Protein AF-A0A382B2D9-F1 (afdb_monomer)

Organism: NCBI:txid408172

Sequence (155 aa):
MAKQPLTRRNFLKGKTKPRPELDRLNPEWPTQRVAKLYRKFLEKQPPYYHPAISEEAQPPLAVTASLNSMRDVDWDQSAAVHLLGRTMFGSTYTDINNSTSDSLSNTVNTLLQELETAEPPGDWVNEPPPAWDQLTYDEVQAVMEQYREWMWQIA

Foldseek 3Di:
DDDDDCDPVNVVPDDDDDDVV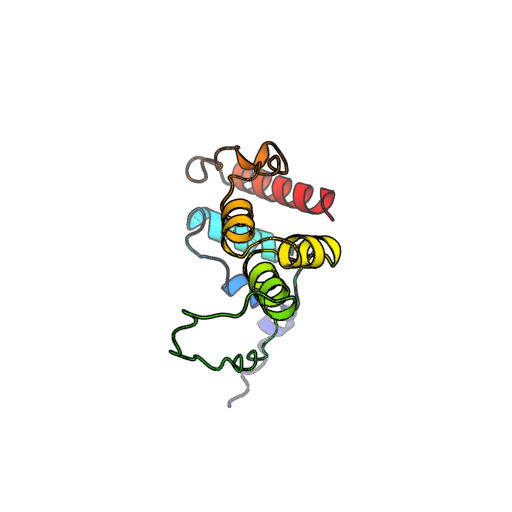LVPQDCQVVHVVLNVVVSVVCSVPPAPDDDDDDPDDDDDPPDDDDPDPPPDDDLALVVLCVVCVVLDDPDDPVSSVVSRVDDPVVNVVVSPDDDDDPDDPDPVVVDDDPPVVPDDSVRSVVVVVVVSVVSVVVD

Structure (mmCIF, N/CA/C/O backbone):
data_AF-A0A382B2D9-F1
#
_entry.id   AF-A0A382B2D9-F1
#
loop_
_atom_site.group_PDB
_atom_site.id
_atom_site.type_symbol
_atom_site.label_atom_id
_atom_site.label_alt_id
_atom_site.label_comp_id
_atom_site.label_asym_id
_atom_site.label_entity_id
_atom_site.label_seq_id
_atom_site.pdbx_PDB_ins_code
_atom_site.Cartn_x
_atom_site.Cartn_y
_atom_site.Cartn_z
_atom_site.occupancy
_atom_site.B_iso_or_equiv
_atom_site.auth_seq_id
_atom_site.auth_comp_id
_atom_site.auth_asym_id
_atom_site.auth_atom_id
_atom_site.pdbx_PDB_model_num
ATOM 1 N N . MET A 1 1 ? -40.819 -15.294 -8.578 1.00 37.00 1 MET A N 1
ATOM 2 C CA . MET A 1 1 ? -40.258 -14.591 -7.400 1.00 37.00 1 MET A CA 1
ATOM 3 C C . MET A 1 1 ? -41.372 -13.799 -6.728 1.00 37.00 1 MET A C 1
ATOM 5 O O . MET A 1 1 ? -41.939 -12.918 -7.362 1.00 37.00 1 MET A O 1
ATOM 9 N N . ALA A 1 2 ? -41.766 -14.165 -5.506 1.00 44.06 2 ALA A N 1
ATOM 10 C CA . ALA A 1 2 ? -42.870 -13.515 -4.799 1.00 44.06 2 ALA A CA 1
ATOM 11 C C . ALA A 1 2 ? -42.440 -12.131 -4.284 1.00 44.06 2 ALA A C 1
ATOM 13 O O . ALA A 1 2 ? -41.449 -12.013 -3.564 1.00 44.06 2 ALA A O 1
ATOM 14 N N . LYS A 1 3 ? -43.173 -11.079 -4.666 1.00 53.88 3 LYS A N 1
ATOM 15 C CA . LYS A 1 3 ? -42.956 -9.712 -4.176 1.00 53.88 3 LYS A CA 1
ATOM 16 C C . LYS A 1 3 ? -43.437 -9.648 -2.724 1.00 53.88 3 LYS A C 1
ATOM 18 O O . LYS A 1 3 ? -44.632 -9.789 -2.479 1.00 53.88 3 LYS A O 1
ATOM 23 N N . GLN A 1 4 ? -42.524 -9.476 -1.767 1.00 64.44 4 GLN A N 1
ATOM 24 C CA . GLN A 1 4 ? -42.907 -9.304 -0.363 1.00 64.44 4 GLN A CA 1
ATOM 25 C C . GLN A 1 4 ? -43.780 -8.041 -0.202 1.00 64.44 4 GLN A C 1
ATOM 27 O O . GLN A 1 4 ? -43.451 -7.004 -0.788 1.00 64.44 4 GLN A O 1
ATOM 32 N N . PRO A 1 5 ? -44.888 -8.101 0.560 1.00 69.12 5 PRO A N 1
ATOM 33 C CA . PRO A 1 5 ? -45.790 -6.968 0.725 1.00 69.12 5 PRO A CA 1
ATOM 34 C C . PRO A 1 5 ? -45.115 -5.833 1.508 1.00 69.12 5 PRO A C 1
ATOM 36 O O . PRO A 1 5 ? -44.449 -6.053 2.519 1.00 69.12 5 PRO A O 1
ATOM 39 N N . LEU A 1 6 ? -45.289 -4.597 1.035 1.00 62.47 6 LEU A N 1
ATOM 40 C CA . LEU A 1 6 ? -44.771 -3.388 1.678 1.00 62.47 6 LEU A CA 1
ATOM 41 C C . LEU A 1 6 ? -45.469 -3.165 3.032 1.00 62.47 6 LEU A C 1
ATOM 43 O O . LEU A 1 6 ? -46.615 -2.728 3.094 1.00 62.47 6 LEU A O 1
ATOM 47 N N . THR A 1 7 ? -44.778 -3.453 4.133 1.00 74.56 7 THR A N 1
ATOM 48 C CA . THR A 1 7 ? -45.283 -3.239 5.500 1.00 74.56 7 THR A CA 1
ATOM 49 C C . THR A 1 7 ? -45.189 -1.758 5.905 1.00 74.56 7 THR A C 1
ATOM 51 O O . THR A 1 7 ? -44.228 -1.086 5.539 1.00 74.56 7 THR A O 1
ATOM 54 N N . ARG A 1 8 ? -46.100 -1.233 6.749 1.00 65.00 8 ARG A N 1
ATOM 55 C CA . ARG A 1 8 ? -46.046 0.168 7.260 1.00 65.00 8 ARG A CA 1
ATOM 56 C C . ARG A 1 8 ? -44.699 0.538 7.910 1.00 65.00 8 ARG A C 1
ATOM 58 O O . ARG A 1 8 ? -44.256 1.675 7.785 1.00 65.00 8 ARG A O 1
ATOM 65 N N . ARG A 1 9 ? -44.003 -0.426 8.532 1.00 64.50 9 ARG A N 1
ATOM 66 C CA . ARG A 1 9 ? -42.623 -0.249 9.040 1.00 64.50 9 ARG A CA 1
ATOM 67 C C . ARG A 1 9 ? -41.610 0.066 7.928 1.00 64.50 9 ARG A C 1
ATOM 69 O O . ARG A 1 9 ? -40.712 0.865 8.162 1.00 64.50 9 ARG A O 1
ATOM 76 N N . ASN A 1 10 ? -41.778 -0.510 6.737 1.00 62.69 10 ASN A N 1
ATOM 77 C CA . ASN A 1 10 ? -40.934 -0.259 5.562 1.00 62.69 10 ASN A CA 1
ATOM 78 C C . ASN A 1 10 ? -41.278 1.064 4.863 1.00 62.69 10 ASN A C 1
ATOM 80 O O . ASN A 1 10 ? -40.476 1.561 4.085 1.00 62.69 10 ASN A O 1
ATOM 84 N N . PHE A 1 11 ? -42.462 1.630 5.120 1.00 65.00 11 PHE A N 1
ATOM 85 C CA . PHE A 1 11 ? -42.856 2.943 4.604 1.00 65.00 11 PHE A CA 1
ATOM 86 C C . PHE A 1 11 ? -42.266 4.087 5.445 1.00 65.00 11 PHE A C 1
ATOM 88 O O . PHE A 1 11 ? -41.863 5.110 4.906 1.00 65.00 11 PHE A O 1
ATOM 95 N N . LEU A 1 12 ? -42.182 3.897 6.767 1.00 67.06 12 LEU A N 1
ATOM 96 C CA . LEU A 1 12 ? -41.627 4.885 7.704 1.00 67.06 12 LEU A CA 1
ATOM 97 C C . LEU A 1 12 ? -40.095 4.878 7.746 1.00 67.06 12 LEU A C 1
ATOM 99 O O . LEU A 1 12 ? -39.474 5.909 7.990 1.00 67.06 12 LEU A O 1
ATOM 103 N N . LYS A 1 13 ? -39.471 3.723 7.502 1.00 60.16 13 LYS A N 1
ATOM 104 C CA . LYS A 1 13 ? -38.029 3.632 7.280 1.00 60.16 13 LYS A CA 1
ATOM 105 C C . LYS A 1 13 ? -37.778 3.846 5.794 1.00 60.16 13 LYS A C 1
ATOM 107 O O . LYS A 1 13 ? -37.922 2.908 5.016 1.00 60.16 13 LYS A O 1
ATOM 112 N N . GLY A 1 14 ? -37.450 5.076 5.398 1.00 57.69 14 GLY A N 1
ATOM 113 C CA . GLY A 1 14 ? -37.006 5.367 4.033 1.00 57.69 14 GLY A CA 1
ATOM 114 C C . GLY A 1 14 ? -35.975 4.333 3.567 1.00 57.69 14 GLY A C 1
ATOM 115 O O . GLY A 1 14 ? -35.178 3.844 4.370 1.00 57.69 14 GLY A O 1
ATOM 116 N N . LYS A 1 15 ? -36.024 3.945 2.287 1.00 58.44 15 LYS A N 1
ATOM 117 C CA . LYS A 1 15 ? -35.133 2.918 1.731 1.00 58.44 15 LYS A CA 1
ATOM 118 C C . LYS A 1 15 ? -33.673 3.328 1.957 1.00 58.44 15 LYS A C 1
ATOM 120 O O . LYS A 1 15 ? -33.182 4.245 1.303 1.00 58.44 15 LYS A O 1
ATOM 125 N N . THR A 1 16 ? -32.981 2.653 2.870 1.00 62.19 16 THR A N 1
ATOM 126 C CA . THR A 1 16 ? -31.531 2.785 3.029 1.00 62.19 16 THR A CA 1
ATOM 127 C C . THR A 1 16 ? -30.872 2.231 1.774 1.00 62.19 16 THR A C 1
ATOM 129 O O . THR A 1 16 ? -31.155 1.094 1.389 1.00 62.19 16 THR A O 1
ATOM 132 N N . LYS A 1 17 ? -30.030 3.032 1.111 1.00 67.19 17 LYS A N 1
ATOM 133 C CA . LYS A 1 17 ? -29.256 2.555 -0.040 1.00 67.19 17 LYS A CA 1
ATOM 134 C C . LYS A 1 17 ? -28.401 1.358 0.405 1.00 67.19 17 LYS A C 1
ATOM 136 O O . LYS A 1 17 ? -27.782 1.458 1.467 1.00 67.19 17 LYS A O 1
ATOM 141 N N . PRO A 1 18 ? -28.394 0.242 -0.346 1.00 69.06 18 PRO A N 1
ATOM 142 C CA . PRO A 1 18 ? -27.503 -0.868 -0.043 1.00 69.06 18 PRO A CA 1
ATOM 143 C C . PRO A 1 18 ? -26.055 -0.378 -0.125 1.00 69.06 18 PRO A C 1
ATOM 145 O O . PRO A 1 18 ? -25.716 0.380 -1.033 1.00 69.06 18 PRO A O 1
ATOM 148 N N . ARG A 1 19 ? -25.239 -0.790 0.846 1.00 73.19 19 ARG A N 1
ATOM 149 C CA . ARG A 1 19 ? -23.821 -0.437 0.966 1.00 73.19 19 ARG A CA 1
ATOM 150 C C . ARG A 1 19 ? -22.950 -1.696 0.867 1.00 73.19 19 ARG A C 1
ATOM 152 O O . ARG A 1 19 ? -22.474 -2.182 1.895 1.00 73.19 19 ARG A O 1
ATOM 159 N N . PRO A 1 20 ? -22.818 -2.288 -0.337 1.00 76.19 20 PRO A N 1
ATOM 160 C CA . PRO A 1 20 ? -22.070 -3.532 -0.541 1.00 76.19 20 PRO A CA 1
ATOM 161 C C . PRO A 1 20 ? -20.577 -3.394 -0.209 1.00 76.19 20 PRO A C 1
ATOM 163 O O . PRO A 1 20 ? -19.907 -4.387 0.062 1.00 76.19 20 PRO A O 1
ATOM 166 N N . GLU A 1 21 ? -20.044 -2.171 -0.187 1.00 76.56 21 GLU A N 1
ATOM 167 C CA . GLU A 1 21 ? -18.667 -1.884 0.209 1.00 76.56 21 GLU A CA 1
ATOM 168 C C . GLU A 1 21 ? -18.376 -2.265 1.667 1.00 76.56 21 GLU A C 1
ATOM 170 O O . GLU A 1 21 ? -17.269 -2.701 1.977 1.00 76.56 21 GLU A O 1
ATOM 175 N N . LEU A 1 22 ? -19.373 -2.173 2.556 1.00 81.12 22 LEU A N 1
ATOM 176 C CA . LEU A 1 22 ? -19.208 -2.489 3.978 1.00 81.12 22 LEU A CA 1
ATOM 177 C C . LEU A 1 22 ? -19.093 -3.992 4.247 1.00 81.12 22 LEU A C 1
ATOM 179 O O . LEU A 1 22 ? -18.572 -4.385 5.289 1.00 81.12 22 LEU A O 1
ATOM 183 N N . ASP A 1 23 ? -19.567 -4.833 3.328 1.00 80.81 23 ASP A N 1
ATOM 184 C CA . ASP A 1 23 ? -19.489 -6.289 3.467 1.00 80.81 23 ASP A CA 1
ATOM 185 C C . ASP A 1 23 ? -18.094 -6.834 3.126 1.00 80.81 23 ASP A C 1
ATOM 187 O O . ASP A 1 23 ? -17.771 -7.961 3.493 1.00 80.81 23 ASP A O 1
ATOM 191 N N . ARG A 1 24 ? -17.241 -6.027 2.477 1.00 79.56 24 ARG A N 1
ATOM 192 C CA . ARG A 1 24 ? -15.828 -6.359 2.219 1.00 79.56 24 ARG A CA 1
ATOM 193 C C . ARG A 1 24 ? -14.912 -6.057 3.406 1.00 79.56 24 ARG A C 1
ATOM 195 O O . ARG A 1 24 ? -13.739 -6.419 3.367 1.00 79.56 24 ARG A O 1
ATOM 202 N N . LEU A 1 25 ? -15.416 -5.375 4.436 1.00 83.00 25 LEU A N 1
ATOM 203 C CA . LEU A 1 25 ? -14.636 -5.082 5.635 1.00 83.00 25 LEU A CA 1
ATOM 204 C C . LEU A 1 25 ? -14.288 -6.384 6.352 1.00 83.00 25 LEU A C 1
ATOM 206 O O . LEU A 1 25 ? -15.158 -7.224 6.584 1.00 83.00 25 LEU A O 1
ATOM 210 N N . ASN A 1 26 ? -13.021 -6.530 6.739 1.00 87.50 26 ASN A N 1
ATOM 211 C CA . ASN A 1 26 ? -12.588 -7.677 7.521 1.00 87.50 26 ASN A CA 1
ATOM 212 C C . ASN A 1 26 ? -13.287 -7.648 8.898 1.00 87.50 26 ASN A C 1
ATOM 214 O O . ASN A 1 26 ? -13.060 -6.707 9.663 1.00 87.50 26 ASN A O 1
ATOM 218 N N . PRO A 1 27 ? -14.115 -8.654 9.240 1.00 89.50 27 PRO A N 1
ATOM 219 C CA . PRO A 1 27 ? -14.837 -8.681 10.510 1.00 89.50 27 PRO A CA 1
ATOM 220 C C . PRO A 1 27 ? -13.919 -8.834 11.729 1.00 89.50 27 PRO A C 1
ATOM 222 O O . PRO A 1 27 ? -14.337 -8.509 12.839 1.00 89.50 27 PRO A O 1
ATOM 225 N N . GLU A 1 28 ? -12.685 -9.299 11.533 1.00 89.31 28 GLU A N 1
ATOM 226 C CA . GLU A 1 28 ? -11.712 -9.520 12.603 1.00 89.31 28 GLU A CA 1
ATOM 227 C C . GLU A 1 28 ? -10.760 -8.334 12.806 1.00 89.31 28 GLU A C 1
ATOM 229 O O . GLU A 1 28 ? -10.042 -8.319 13.797 1.00 89.31 28 GLU A O 1
ATOM 234 N N . TRP A 1 29 ? -10.741 -7.332 11.916 1.00 83.06 29 TRP A N 1
ATOM 235 C CA . TRP A 1 29 ? -9.746 -6.255 11.975 1.00 83.06 29 TRP A CA 1
ATOM 236 C C . TRP A 1 29 ? -10.263 -4.976 12.655 1.00 83.06 29 TRP A C 1
ATOM 238 O O . TRP A 1 29 ? -11.351 -4.503 12.316 1.00 83.06 29 TRP A O 1
ATOM 248 N N . PRO A 1 30 ? -9.469 -4.336 13.537 1.00 82.00 30 PRO A N 1
ATOM 249 C CA . PRO A 1 30 ? -8.270 -4.851 14.217 1.00 82.00 30 PRO A CA 1
ATOM 250 C C . PRO A 1 30 ? -8.608 -5.933 15.251 1.00 82.00 30 PRO A C 1
ATOM 252 O O . PRO A 1 30 ? -7.842 -6.867 15.443 1.00 82.00 30 PRO A O 1
ATOM 255 N N . THR A 1 31 ? -9.787 -5.803 15.864 1.00 90.62 31 THR A N 1
ATOM 256 C CA . THR A 1 31 ? -10.500 -6.841 16.613 1.00 90.62 31 THR A CA 1
ATOM 257 C C . THR A 1 31 ? -11.987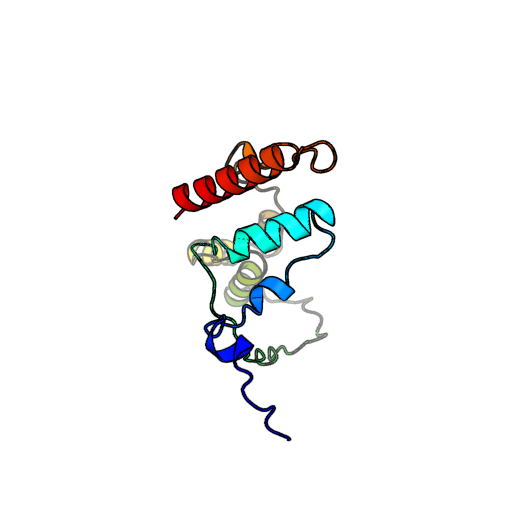 -6.762 16.311 1.00 90.62 31 THR A C 1
ATOM 259 O O . THR A 1 31 ? -12.491 -5.708 15.918 1.00 90.62 31 THR A O 1
ATOM 262 N N . GLN A 1 32 ? -12.739 -7.838 16.558 1.00 90.50 32 GLN A N 1
ATOM 263 C CA . GLN A 1 32 ? -14.182 -7.894 16.269 1.00 90.50 32 GLN A CA 1
ATOM 264 C C . GLN A 1 32 ? -14.991 -6.748 16.891 1.00 90.50 32 GLN A C 1
ATOM 266 O O . GLN A 1 32 ? -15.995 -6.298 16.329 1.00 90.50 32 GLN A O 1
ATOM 271 N N . ARG A 1 33 ? -14.585 -6.278 18.079 1.00 91.62 33 ARG A N 1
ATOM 272 C CA . ARG A 1 33 ? -15.217 -5.135 18.749 1.00 91.62 33 ARG A CA 1
ATOM 273 C C . ARG A 1 33 ? -15.039 -3.875 17.910 1.00 91.62 33 ARG A C 1
ATOM 275 O O . ARG A 1 33 ? -16.026 -3.221 17.585 1.00 91.62 33 ARG A O 1
ATOM 282 N N . VAL A 1 34 ? -13.798 -3.568 17.545 1.00 92.31 34 VAL A N 1
ATOM 283 C CA . VAL A 1 34 ? -13.443 -2.366 16.786 1.00 92.31 34 VAL A CA 1
ATOM 284 C C . VAL A 1 34 ? -13.977 -2.443 15.355 1.00 92.31 34 VAL A C 1
ATOM 286 O O . VAL A 1 34 ? -14.524 -1.455 14.879 1.00 92.31 34 VAL A O 1
ATOM 289 N N . ALA A 1 35 ? -13.968 -3.614 14.714 1.00 91.38 35 ALA A N 1
ATOM 290 C CA . ALA A 1 35 ? -14.554 -3.830 13.388 1.00 91.38 35 ALA A CA 1
ATOM 291 C C . ALA A 1 35 ? -16.038 -3.423 13.338 1.00 91.38 35 ALA A C 1
ATOM 293 O O . ALA A 1 35 ? -16.488 -2.723 12.427 1.00 91.38 35 ALA A O 1
ATOM 294 N N . LYS A 1 36 ? -16.813 -3.803 14.365 1.00 91.44 36 LYS A N 1
ATOM 295 C CA . LYS A 1 36 ? -18.226 -3.407 14.497 1.00 91.44 36 LYS A CA 1
ATOM 296 C C . LYS A 1 36 ? -18.388 -1.899 14.683 1.00 91.44 36 LYS A C 1
ATOM 298 O O . LYS A 1 36 ? -19.348 -1.330 14.161 1.00 91.44 36 LYS A O 1
ATOM 303 N N . LEU A 1 37 ? -17.489 -1.261 15.435 1.00 91.81 37 LEU A N 1
ATOM 304 C CA . LEU A 1 37 ? -17.485 0.194 15.615 1.00 91.81 37 LEU A CA 1
ATOM 305 C C . LEU A 1 37 ? -17.158 0.911 14.311 1.00 91.81 37 LEU A C 1
ATOM 307 O O . LEU A 1 37 ? -17.898 1.806 13.912 1.00 91.81 37 LEU A O 1
ATOM 311 N N . TYR A 1 38 ? -16.135 0.443 13.605 1.00 90.69 38 TYR A N 1
ATOM 312 C CA . TYR A 1 38 ? -15.704 0.995 12.332 1.00 90.69 38 TYR A CA 1
ATOM 313 C C . TYR A 1 38 ? -16.791 0.881 11.261 1.00 90.69 38 TYR A C 1
ATOM 315 O O . TYR A 1 38 ? -17.100 1.857 10.581 1.00 90.69 38 TYR A O 1
ATOM 323 N N . ARG A 1 39 ? -17.474 -0.269 11.172 1.00 90.31 39 ARG A N 1
ATOM 324 C CA . ARG A 1 39 ? -18.624 -0.436 10.271 1.00 90.31 39 ARG A CA 1
ATOM 325 C C . ARG A 1 39 ? -19.715 0.604 10.550 1.00 90.31 39 ARG A C 1
ATOM 327 O O . ARG A 1 39 ? -20.181 1.260 9.623 1.00 90.31 39 ARG A O 1
ATOM 334 N N . LYS A 1 40 ? -20.083 0.807 11.822 1.00 91.38 40 LYS A N 1
ATOM 335 C CA . LYS A 1 40 ? -21.061 1.840 12.221 1.00 91.38 40 LYS A CA 1
ATOM 336 C C . LYS A 1 40 ? -20.570 3.258 11.925 1.00 91.38 40 LYS A C 1
ATOM 338 O O . LYS A 1 40 ? -21.379 4.117 11.579 1.00 91.38 40 LYS A O 1
ATOM 343 N N . PHE A 1 41 ? -19.275 3.514 12.094 1.00 91.62 41 PHE A N 1
ATOM 344 C CA . PHE A 1 41 ? -18.656 4.794 11.766 1.00 91.62 41 PHE A CA 1
ATOM 345 C C . PHE A 1 41 ? -18.798 5.090 10.270 1.00 91.62 41 PHE A C 1
ATOM 347 O O . PHE A 1 41 ? -19.359 6.124 9.917 1.00 91.62 41 PHE A O 1
ATOM 354 N N . LEU A 1 42 ? -18.433 4.144 9.400 1.00 88.88 42 LEU A N 1
ATOM 355 C CA . LEU A 1 42 ? -18.556 4.283 7.945 1.00 88.88 42 LEU A CA 1
ATOM 356 C C . LEU A 1 42 ? -20.012 4.397 7.473 1.00 88.88 42 LEU A C 1
ATOM 358 O O . LEU A 1 42 ? -20.311 5.157 6.551 1.00 88.88 42 LEU A O 1
ATOM 362 N N . GLU A 1 43 ? -20.950 3.690 8.118 1.00 87.62 43 GLU A N 1
ATOM 363 C CA . GLU A 1 43 ? -22.390 3.851 7.868 1.00 87.62 43 GLU A CA 1
ATOM 364 C C . GLU A 1 43 ? -22.846 5.304 8.077 1.00 87.62 43 GLU A C 1
ATOM 366 O O . GLU A 1 43 ? -23.588 5.847 7.252 1.00 87.62 43 GLU A O 1
ATOM 371 N N . LYS A 1 44 ? -22.365 5.957 9.141 1.00 89.06 44 LYS A N 1
ATOM 372 C CA . LYS A 1 44 ? -22.670 7.364 9.440 1.00 89.06 44 LYS A CA 1
ATOM 373 C C . LYS A 1 44 ? -21.896 8.333 8.545 1.00 89.06 44 LYS A C 1
ATOM 375 O O . LYS A 1 44 ? -22.484 9.287 8.044 1.00 89.06 44 LYS A O 1
ATOM 380 N N . GLN A 1 45 ? -20.602 8.093 8.358 1.00 86.19 45 GLN A N 1
ATOM 381 C CA . GLN A 1 45 ? -19.668 8.962 7.648 1.00 86.19 45 GLN A CA 1
ATOM 382 C C . GLN A 1 45 ? -18.916 8.153 6.580 1.00 86.19 45 GLN A C 1
ATOM 384 O O . GLN A 1 45 ? -17.899 7.531 6.888 1.00 86.19 45 GLN A O 1
ATOM 389 N N . PRO A 1 46 ? -19.403 8.126 5.325 1.00 81.81 46 PRO A N 1
ATOM 390 C CA . PRO A 1 46 ? -18.696 7.436 4.254 1.00 81.81 46 PRO A CA 1
ATOM 391 C C . PRO A 1 46 ? -17.342 8.114 3.962 1.00 81.81 46 PRO A C 1
ATOM 393 O O . PRO A 1 46 ? -17.204 9.323 4.181 1.00 81.81 46 PRO A O 1
ATOM 396 N N . PRO A 1 47 ? -16.346 7.357 3.466 1.00 77.31 47 PRO A N 1
ATOM 397 C CA . PRO A 1 47 ? -15.064 7.920 3.060 1.00 77.31 47 PRO A CA 1
ATOM 398 C C . PRO A 1 47 ? -15.247 8.877 1.875 1.00 77.31 47 PRO A C 1
ATOM 400 O O . PRO A 1 47 ? -16.164 8.714 1.070 1.00 77.31 47 PRO A O 1
ATOM 403 N N . TYR A 1 48 ? -14.366 9.875 1.769 1.00 71.88 48 TYR A N 1
ATOM 404 C CA . TYR A 1 48 ? -14.450 10.916 0.736 1.00 71.88 48 TYR A CA 1
ATOM 405 C C . TYR A 1 48 ? -14.261 10.369 -0.678 1.00 71.88 48 TYR A C 1
ATOM 407 O O . TYR A 1 48 ? -14.957 10.785 -1.602 1.00 71.88 48 TYR A O 1
ATOM 415 N N . TYR A 1 49 ? -13.354 9.406 -0.829 1.00 68.31 49 TYR A N 1
ATOM 416 C CA . TYR A 1 49 ? -13.140 8.698 -2.078 1.00 68.31 49 TYR A CA 1
ATOM 417 C C . TYR A 1 49 ? -13.641 7.261 -1.956 1.00 68.31 49 TYR A C 1
ATOM 419 O O . TYR A 1 49 ? -13.153 6.479 -1.139 1.00 68.31 49 TYR A O 1
ATOM 427 N N . HIS A 1 50 ? -14.609 6.914 -2.802 1.00 63.12 50 HIS A N 1
ATOM 428 C CA . HIS A 1 50 ? -14.992 5.537 -3.073 1.00 63.12 50 HIS A CA 1
ATOM 429 C C . HIS A 1 50 ? -14.792 5.270 -4.578 1.00 63.12 50 HIS A C 1
ATOM 431 O O . HIS A 1 50 ? -15.477 5.874 -5.410 1.00 63.12 50 HIS A O 1
ATOM 437 N N . PRO A 1 51 ? -13.853 4.407 -4.994 1.00 65.81 51 PRO A N 1
ATOM 438 C CA . PRO A 1 51 ? -13.824 3.990 -6.387 1.00 65.81 51 PRO A CA 1
ATOM 439 C C . PRO A 1 51 ? -15.126 3.238 -6.688 1.00 65.81 51 PRO A C 1
ATOM 441 O O . PRO A 1 51 ? -15.609 2.454 -5.865 1.00 65.81 51 PRO A O 1
ATOM 444 N N . ALA A 1 52 ? -15.728 3.507 -7.848 1.00 68.69 52 ALA A N 1
ATOM 445 C CA . ALA A 1 52 ? -16.919 2.781 -8.267 1.00 68.69 52 ALA A CA 1
ATOM 446 C C . ALA A 1 52 ? -16.601 1.281 -8.342 1.00 68.69 52 ALA A C 1
ATOM 448 O O . ALA A 1 52 ? -15.538 0.881 -8.822 1.00 68.69 52 ALA A O 1
ATOM 449 N N . ILE A 1 53 ? -17.520 0.448 -7.853 1.00 66.38 53 ILE A N 1
ATOM 450 C CA . ILE A 1 53 ? -17.361 -1.001 -7.939 1.00 66.38 53 ILE A CA 1
ATOM 451 C C . ILE A 1 53 ? -17.473 -1.380 -9.414 1.00 66.38 53 ILE A C 1
ATOM 453 O O . ILE A 1 53 ? -18.538 -1.234 -10.010 1.00 66.38 53 ILE A O 1
ATOM 457 N N . SER A 1 54 ? -16.377 -1.871 -9.990 1.00 70.31 54 SER A N 1
ATOM 458 C CA . SER A 1 54 ? -16.442 -2.567 -11.268 1.00 70.31 54 SER A CA 1
ATOM 459 C C . SER A 1 54 ? -16.931 -3.990 -11.013 1.00 70.31 54 SER A C 1
ATOM 461 O O . SER A 1 54 ? -16.247 -4.785 -10.366 1.00 70.31 54 SER A O 1
ATOM 463 N N . GLU A 1 55 ? -18.145 -4.291 -11.469 1.00 73.06 55 GLU A N 1
ATOM 464 C CA . GLU A 1 55 ? -18.671 -5.662 -11.545 1.00 73.06 55 GLU A CA 1
ATOM 465 C C . GLU A 1 55 ? -18.162 -6.391 -12.803 1.00 73.06 55 GLU A C 1
ATOM 467 O O . GLU A 1 55 ? -18.430 -7.578 -12.990 1.00 73.06 55 GLU A O 1
ATOM 472 N N . GLU A 1 56 ? -17.414 -5.698 -13.669 1.00 79.50 56 GLU A N 1
ATOM 473 C CA . GLU A 1 56 ? -16.889 -6.263 -14.905 1.00 79.50 56 GLU A CA 1
ATOM 474 C C . GLU A 1 56 ? -15.686 -7.164 -14.619 1.00 79.50 56 GLU A C 1
ATOM 476 O O . GLU A 1 56 ? -14.628 -6.727 -14.148 1.00 79.50 56 GLU A O 1
ATOM 481 N N . ALA A 1 57 ? -15.850 -8.448 -14.944 1.00 73.50 57 ALA A N 1
ATOM 482 C CA . ALA A 1 57 ? -14.753 -9.399 -14.961 1.00 73.50 57 ALA A CA 1
ATOM 483 C C . ALA A 1 57 ? -13.680 -8.902 -15.940 1.00 73.50 57 ALA A C 1
ATOM 485 O O . ALA A 1 57 ? -13.944 -8.740 -17.132 1.00 73.50 57 ALA A O 1
ATOM 486 N N . GLN A 1 58 ? -12.475 -8.651 -15.426 1.00 73.50 58 GLN A N 1
ATOM 487 C CA . GLN A 1 58 ? -11.354 -8.234 -16.261 1.00 73.50 58 GLN A CA 1
ATOM 488 C C . GLN A 1 58 ? -11.055 -9.335 -17.289 1.00 73.50 58 GLN A C 1
ATOM 490 O O . GLN A 1 58 ? -11.041 -10.517 -16.922 1.00 73.50 58 GLN A O 1
ATOM 495 N N . PRO A 1 59 ? -10.838 -8.986 -18.569 1.00 82.00 59 PRO A N 1
ATOM 496 C CA . PRO A 1 59 ? -10.533 -9.978 -19.586 1.00 82.00 59 PRO A CA 1
ATOM 497 C C . PRO A 1 59 ? -9.231 -10.713 -19.230 1.00 82.00 59 PRO A C 1
ATOM 499 O O . PRO A 1 59 ? -8.311 -10.106 -18.673 1.00 82.00 59 PRO A O 1
ATOM 502 N N . PRO A 1 60 ? -9.124 -12.017 -19.541 1.00 77.69 60 PRO A N 1
ATOM 503 C CA . PRO A 1 60 ? -7.900 -12.763 -19.290 1.00 77.69 60 PRO A CA 1
ATOM 504 C C . PRO A 1 60 ? -6.741 -12.142 -20.077 1.00 77.69 60 PRO A C 1
ATOM 506 O O . PRO A 1 60 ? -6.873 -11.843 -21.265 1.00 77.69 60 PRO A O 1
ATOM 509 N N . LEU A 1 61 ? -5.595 -11.960 -19.416 1.00 74.25 61 LEU A N 1
ATOM 510 C CA . LEU A 1 61 ? -4.389 -11.464 -20.072 1.00 74.25 61 LEU A CA 1
ATOM 511 C C . LEU A 1 61 ? -3.939 -12.478 -21.132 1.00 74.25 61 LEU A C 1
ATOM 513 O O . LEU A 1 61 ? -3.671 -13.639 -20.820 1.00 74.25 61 LEU A O 1
ATOM 517 N N . ALA A 1 62 ? -3.838 -12.038 -22.386 1.00 75.56 62 ALA A N 1
ATOM 518 C CA . ALA A 1 62 ? -3.336 -12.854 -23.486 1.00 75.56 62 ALA A CA 1
ATOM 519 C C . ALA A 1 62 ? -1.805 -12.968 -23.401 1.00 75.56 62 ALA A C 1
ATOM 521 O O . ALA A 1 62 ? -1.076 -12.277 -24.108 1.00 75.56 62 ALA A O 1
ATOM 522 N N . VAL A 1 63 ? -1.308 -13.816 -22.495 1.00 63.78 63 VAL A N 1
ATOM 523 C CA . VAL A 1 63 ? 0.131 -14.056 -22.327 1.00 63.78 63 VAL A CA 1
ATOM 524 C C . VAL A 1 63 ? 0.506 -15.395 -22.949 1.00 63.78 63 VAL A C 1
ATOM 526 O O . VAL A 1 63 ? 0.046 -16.450 -22.520 1.00 63.78 63 VAL A O 1
ATOM 529 N N . THR A 1 64 ? 1.386 -15.366 -23.947 1.00 62.75 64 THR A N 1
ATOM 530 C CA . THR A 1 64 ? 2.019 -16.571 -24.488 1.00 62.75 64 THR A CA 1
ATOM 531 C C . THR A 1 64 ? 3.199 -16.958 -23.600 1.00 62.75 64 THR A C 1
ATOM 533 O O . THR A 1 64 ? 4.262 -16.339 -23.666 1.00 62.75 64 THR A O 1
ATOM 536 N N . ALA A 1 65 ? 3.028 -17.974 -22.753 1.00 55.66 65 ALA A N 1
ATOM 537 C CA . ALA A 1 65 ? 4.144 -18.566 -22.024 1.00 55.66 65 ALA A CA 1
ATOM 538 C C . ALA A 1 65 ? 5.004 -19.379 -23.004 1.00 55.66 65 ALA A C 1
ATOM 540 O O . ALA A 1 65 ? 4.579 -20.424 -23.492 1.00 55.66 65 ALA A O 1
ATOM 541 N N . SER A 1 66 ? 6.201 -18.889 -23.323 1.00 62.09 66 SER A N 1
ATOM 542 C CA . SER A 1 66 ? 7.188 -19.646 -24.095 1.00 62.09 66 SER A CA 1
ATOM 543 C C . SER A 1 66 ? 8.207 -20.255 -23.133 1.00 62.09 66 SER A C 1
ATOM 545 O O . SER A 1 66 ? 8.755 -19.547 -22.291 1.00 62.09 66 SER A O 1
ATOM 547 N N . LEU A 1 67 ? 8.479 -21.553 -23.277 1.00 60.72 67 LEU A N 1
ATOM 548 C CA . LEU A 1 67 ? 9.561 -22.255 -22.571 1.00 60.72 67 LEU A CA 1
ATOM 549 C C . LEU A 1 67 ? 10.896 -22.172 -23.329 1.00 60.72 67 LEU A C 1
ATOM 551 O O . LEU A 1 67 ? 11.852 -22.865 -22.978 1.00 60.72 67 LEU A O 1
ATOM 555 N N . ASN A 1 68 ? 10.965 -21.364 -24.391 1.00 61.69 68 ASN A N 1
ATOM 556 C CA . ASN A 1 68 ? 12.180 -21.228 -25.173 1.00 61.69 68 ASN A CA 1
ATOM 557 C C . ASN A 1 68 ? 13.264 -20.595 -24.303 1.00 61.69 68 ASN A C 1
ATOM 559 O O . ASN A 1 68 ? 13.102 -19.517 -23.735 1.00 61.69 68 ASN A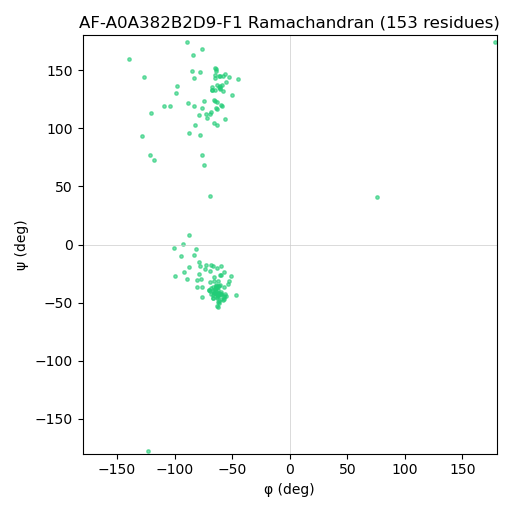 O 1
ATOM 563 N N . SER A 1 69 ? 14.378 -21.308 -24.200 1.00 54.66 69 SER A N 1
ATOM 564 C CA . SER A 1 69 ? 15.575 -20.863 -23.508 1.00 54.66 69 SER A CA 1
ATOM 565 C C . SER A 1 69 ? 16.124 -19.616 -24.210 1.00 54.66 69 SER A C 1
ATOM 567 O O . SER A 1 69 ? 16.780 -19.748 -25.238 1.00 54.66 69 SER A O 1
ATOM 569 N N . MET A 1 70 ? 15.902 -18.423 -23.645 1.00 55.91 70 MET A N 1
ATOM 570 C CA . MET A 1 70 ? 16.506 -17.142 -24.065 1.00 55.91 70 MET A CA 1
ATOM 571 C C . MET A 1 70 ? 18.022 -17.099 -23.764 1.00 55.91 70 MET A C 1
ATOM 573 O O . MET A 1 70 ? 18.521 -16.130 -23.208 1.00 55.91 70 MET A O 1
ATOM 577 N N . ARG A 1 71 ? 18.759 -18.188 -24.016 1.00 56.81 71 ARG A N 1
ATOM 578 C CA . ARG A 1 71 ? 20.177 -18.301 -23.631 1.00 56.81 71 ARG A CA 1
ATOM 579 C C . ARG A 1 71 ? 21.120 -17.571 -24.586 1.00 56.81 71 ARG A C 1
ATOM 581 O O . ARG A 1 71 ? 22.159 -17.128 -24.124 1.00 56.81 71 ARG A O 1
ATOM 588 N N . ASP A 1 72 ? 20.713 -17.380 -25.839 1.00 64.25 72 ASP A N 1
ATOM 589 C CA . ASP A 1 72 ? 21.427 -16.570 -26.828 1.00 64.25 72 ASP A CA 1
ATOM 590 C C . ASP A 1 72 ? 20.498 -15.450 -27.308 1.00 64.25 72 ASP A C 1
ATOM 592 O O . ASP A 1 72 ? 19.859 -15.550 -28.356 1.00 64.25 72 ASP A O 1
ATOM 596 N N . VAL A 1 73 ? 20.338 -14.413 -26.485 1.00 67.81 73 VAL A N 1
ATOM 597 C CA . VAL A 1 73 ? 19.690 -13.171 -26.925 1.00 67.81 73 VAL A CA 1
ATOM 598 C C . VAL A 1 73 ? 20.766 -12.267 -27.502 1.00 67.81 73 VAL A C 1
ATOM 600 O O . VAL A 1 73 ? 21.718 -11.927 -26.800 1.00 67.81 73 VAL A O 1
ATOM 603 N N . ASP A 1 74 ? 20.606 -11.886 -28.768 1.00 82.81 74 ASP A N 1
ATOM 604 C CA . ASP A 1 74 ? 21.388 -10.803 -29.357 1.00 82.81 74 ASP A CA 1
ATOM 605 C C . ASP A 1 74 ? 21.048 -9.510 -28.605 1.00 82.81 74 ASP A C 1
ATOM 607 O O . ASP A 1 74 ? 19.882 -9.109 -28.536 1.00 82.81 74 ASP A O 1
ATOM 611 N N . TRP A 1 75 ? 22.039 -8.927 -27.931 1.00 88.44 75 TRP A N 1
ATOM 612 C CA . TRP A 1 75 ? 21.823 -7.760 -27.082 1.00 88.44 75 TRP A CA 1
ATOM 613 C C . TRP A 1 75 ? 21.696 -6.516 -27.957 1.00 88.44 75 TRP A C 1
ATOM 615 O O . TRP A 1 75 ? 22.686 -5.894 -28.335 1.00 88.44 75 TRP A O 1
ATOM 625 N N . ASP A 1 76 ? 20.455 -6.175 -28.286 1.00 90.50 76 ASP A N 1
ATOM 626 C CA . ASP A 1 76 ? 20.105 -5.032 -29.114 1.00 90.50 76 ASP A CA 1
ATOM 627 C C . ASP A 1 76 ? 19.148 -4.070 -28.389 1.00 90.50 76 ASP A C 1
ATOM 629 O O . ASP A 1 76 ? 18.761 -4.260 -27.231 1.00 90.50 76 ASP A O 1
ATOM 633 N N . GLN A 1 77 ? 18.737 -3.012 -29.087 1.00 89.88 77 GLN A N 1
ATOM 634 C CA . GLN A 1 77 ? 17.828 -2.016 -28.525 1.00 89.88 77 GLN A CA 1
ATOM 635 C C . GLN A 1 77 ? 16.481 -2.620 -28.107 1.00 89.88 77 GLN A C 1
ATOM 637 O O . GLN A 1 77 ? 15.891 -2.194 -27.114 1.00 89.88 77 GLN A O 1
ATOM 642 N N . SER A 1 78 ? 15.986 -3.619 -28.840 1.00 88.75 78 SER A N 1
ATOM 643 C CA . SER A 1 78 ? 14.712 -4.268 -28.536 1.00 88.75 78 SER A CA 1
ATOM 644 C C . SER A 1 78 ? 14.802 -5.111 -27.259 1.00 88.75 78 SER A C 1
ATOM 646 O O . SER A 1 78 ? 13.898 -5.056 -26.420 1.00 88.75 78 SER A O 1
ATOM 648 N N . ALA A 1 79 ? 15.924 -5.808 -27.061 1.00 88.62 79 ALA A N 1
ATOM 649 C CA . ALA A 1 79 ? 16.235 -6.561 -25.856 1.00 88.62 79 ALA A CA 1
ATOM 650 C C . ALA A 1 79 ? 16.414 -5.636 -24.644 1.00 88.62 79 ALA A C 1
ATOM 652 O O . ALA A 1 79 ? 15.867 -5.925 -23.577 1.00 88.62 79 ALA A O 1
ATOM 653 N N . ALA A 1 80 ? 17.086 -4.492 -24.817 1.00 90.00 80 ALA A N 1
ATOM 654 C CA . ALA A 1 80 ? 17.224 -3.477 -23.776 1.00 90.00 80 ALA A CA 1
ATOM 655 C C . ALA A 1 80 ? 15.860 -2.910 -23.347 1.00 90.00 80 ALA A C 1
ATOM 657 O O . ALA A 1 80 ? 15.546 -2.905 -22.158 1.00 90.00 80 ALA A O 1
ATOM 658 N N . VAL A 1 81 ? 15.003 -2.510 -24.297 1.00 91.25 81 VAL A N 1
ATOM 659 C CA . VAL A 1 81 ? 13.628 -2.055 -24.001 1.00 91.25 81 VAL A CA 1
ATOM 660 C C . VAL A 1 81 ? 12.847 -3.128 -23.247 1.00 91.25 81 VAL A C 1
ATOM 662 O O . VAL A 1 81 ? 12.174 -2.829 -22.261 1.00 91.25 81 VAL A O 1
ATOM 665 N N . HIS A 1 82 ? 12.932 -4.380 -23.701 1.00 89.69 82 HIS A N 1
ATOM 666 C CA . HIS A 1 82 ? 12.208 -5.480 -23.079 1.00 89.69 82 HIS A CA 1
ATOM 667 C C . HIS A 1 82 ? 12.661 -5.729 -21.638 1.00 89.69 82 HIS A C 1
ATOM 669 O O . HIS A 1 82 ? 11.818 -5.883 -20.754 1.00 89.69 82 HIS A O 1
ATOM 675 N N . LEU A 1 83 ? 13.977 -5.755 -21.398 1.00 90.62 83 LEU A N 1
ATOM 676 C CA . LEU A 1 83 ? 14.549 -5.946 -20.069 1.00 90.62 83 LEU A CA 1
ATOM 677 C C . LEU A 1 83 ? 14.130 -4.807 -19.134 1.00 90.62 83 LEU A C 1
ATOM 679 O O . LEU A 1 83 ? 13.536 -5.066 -18.090 1.00 90.62 83 LEU A O 1
ATOM 683 N N . LEU A 1 84 ? 14.375 -3.555 -19.533 1.00 91.38 84 LEU A N 1
ATOM 684 C CA . LEU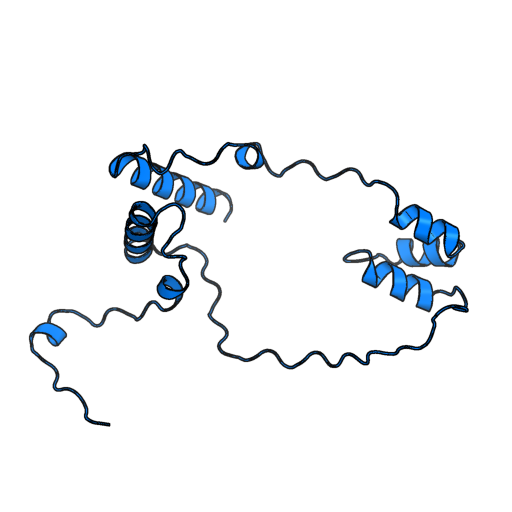 A 1 84 ? 14.088 -2.383 -18.704 1.00 91.38 84 LEU A CA 1
ATOM 685 C C . LEU A 1 84 ? 12.593 -2.231 -18.417 1.00 91.38 84 LEU A C 1
ATOM 687 O O . LEU A 1 84 ? 12.221 -1.907 -17.295 1.00 91.38 84 LEU A O 1
ATOM 691 N N . GLY A 1 85 ? 11.722 -2.530 -19.384 1.00 88.38 85 GLY A N 1
ATOM 692 C CA . GLY A 1 85 ? 10.272 -2.496 -19.181 1.00 88.38 85 GLY A CA 1
ATOM 693 C C . GLY A 1 85 ? 9.745 -3.585 -18.237 1.00 88.38 85 GLY A C 1
ATOM 694 O O . GLY A 1 85 ? 8.623 -3.479 -17.744 1.00 88.38 85 GLY A O 1
ATOM 695 N N . ARG A 1 86 ? 10.529 -4.641 -17.981 1.00 86.31 86 ARG A N 1
ATOM 696 C CA . ARG A 1 86 ? 10.207 -5.680 -16.990 1.00 86.31 86 ARG A CA 1
ATOM 697 C C . ARG A 1 86 ? 10.739 -5.354 -15.602 1.00 86.31 86 ARG A C 1
ATOM 699 O O . ARG A 1 86 ? 10.145 -5.814 -14.629 1.00 86.31 86 ARG A O 1
ATOM 706 N N . THR A 1 87 ? 11.849 -4.629 -15.513 1.00 87.12 87 THR A N 1
ATOM 707 C CA . THR A 1 87 ? 12.540 -4.365 -14.245 1.00 87.12 87 THR A CA 1
ATOM 708 C C . THR A 1 87 ? 12.226 -2.997 -13.654 1.00 87.12 87 THR A C 1
ATOM 710 O O . THR A 1 87 ? 12.262 -2.852 -12.437 1.00 87.12 87 THR A O 1
ATOM 713 N N . MET A 1 88 ? 11.880 -2.009 -14.478 1.00 85.19 88 MET A N 1
ATOM 714 C CA . MET A 1 88 ? 11.614 -0.637 -14.054 1.00 85.19 88 MET A CA 1
ATOM 715 C C . MET A 1 88 ? 10.250 -0.160 -14.551 1.00 85.19 88 MET A C 1
ATOM 717 O O . MET A 1 88 ? 9.826 -0.450 -15.671 1.00 85.19 88 MET A O 1
ATOM 721 N N . PHE A 1 89 ? 9.572 0.644 -13.736 1.00 83.38 89 PHE A N 1
ATOM 722 C CA . PHE A 1 89 ? 8.376 1.354 -14.171 1.00 83.38 89 PHE A CA 1
ATOM 723 C C . PHE A 1 89 ? 8.780 2.636 -14.902 1.00 83.38 89 PHE A C 1
ATOM 725 O O . PHE A 1 89 ? 9.397 3.516 -14.314 1.00 83.38 89 PHE A O 1
ATOM 732 N N . GLY A 1 90 ? 8.408 2.752 -16.180 1.00 83.25 90 GLY A N 1
ATOM 733 C CA . GLY A 1 90 ? 8.603 3.985 -16.948 1.00 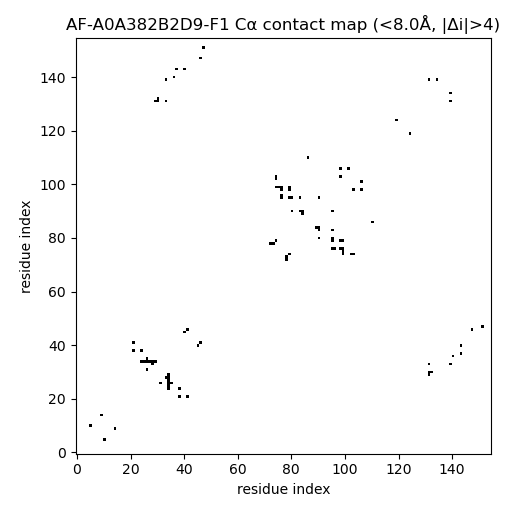83.25 90 GLY A CA 1
ATOM 734 C C . GLY A 1 90 ? 10.042 4.241 -17.408 1.00 83.25 90 GLY A C 1
ATOM 735 O O . GLY A 1 90 ? 10.489 5.383 -17.362 1.00 83.25 90 GLY A O 1
ATOM 736 N N . SER A 1 91 ? 10.757 3.207 -17.869 1.00 86.50 91 SER A N 1
ATOM 737 C CA . SER A 1 91 ? 12.099 3.354 -18.457 1.00 86.50 91 SER A CA 1
ATOM 738 C C . SER A 1 91 ? 12.131 4.438 -19.541 1.00 86.50 91 SER A C 1
ATOM 740 O O . SER A 1 91 ? 11.323 4.410 -20.477 1.00 86.50 91 SER A O 1
ATOM 742 N N . THR A 1 92 ? 13.075 5.370 -19.444 1.00 91.69 92 THR A N 1
ATOM 743 C CA . THR A 1 92 ? 13.197 6.483 -20.389 1.00 91.69 92 THR A CA 1
ATOM 744 C C . THR A 1 92 ? 13.984 6.082 -21.637 1.00 91.69 92 THR A C 1
ATOM 746 O O . THR A 1 92 ? 14.724 5.097 -21.652 1.00 91.69 92 THR A O 1
ATOM 749 N N . TYR A 1 93 ? 13.868 6.877 -22.707 1.00 91.50 93 TYR A N 1
ATOM 750 C CA . TYR A 1 93 ? 14.677 6.677 -23.917 1.00 91.50 93 TYR A CA 1
ATOM 751 C C . TYR A 1 93 ? 16.183 6.711 -23.619 1.00 91.50 93 TYR A C 1
ATOM 753 O O . TYR A 1 93 ? 16.942 5.943 -24.205 1.00 91.50 93 TYR A O 1
ATOM 761 N N . THR A 1 94 ? 16.618 7.572 -22.696 1.00 92.50 94 THR A N 1
ATOM 762 C CA . THR A 1 94 ? 18.022 7.652 -22.279 1.00 92.50 94 THR A CA 1
ATOM 763 C C . THR A 1 94 ? 18.481 6.372 -21.590 1.00 92.50 94 THR A C 1
ATOM 765 O O . THR A 1 94 ? 19.564 5.891 -21.906 1.00 92.50 94 THR A O 1
ATOM 768 N N . ASP A 1 95 ? 17.644 5.764 -20.744 1.00 90.75 95 ASP A N 1
ATOM 769 C CA . ASP A 1 95 ? 17.973 4.497 -20.072 1.00 90.75 95 ASP A CA 1
ATOM 770 C C . ASP A 1 95 ? 18.131 3.361 -21.085 1.00 90.75 95 ASP A C 1
ATOM 772 O O . ASP A 1 95 ? 19.078 2.576 -21.014 1.00 90.75 95 ASP A O 1
ATOM 776 N N . ILE A 1 96 ? 17.226 3.314 -22.069 1.00 92.44 96 ILE A N 1
ATOM 777 C CA . ILE A 1 96 ? 17.258 2.347 -23.171 1.00 92.44 96 ILE A CA 1
ATOM 778 C C . ILE A 1 96 ? 18.524 2.532 -24.002 1.00 92.44 96 ILE A C 1
ATOM 780 O O . ILE A 1 96 ? 19.223 1.559 -24.282 1.00 92.44 96 ILE A O 1
ATOM 784 N N . ASN A 1 97 ? 18.827 3.768 -24.397 1.00 93.25 97 ASN A N 1
ATOM 785 C CA . ASN A 1 97 ? 19.981 4.070 -25.233 1.00 93.25 97 ASN A CA 1
ATOM 786 C C . ASN A 1 97 ? 21.294 3.723 -24.517 1.00 93.25 97 ASN A C 1
ATOM 788 O O . ASN A 1 97 ? 22.134 3.046 -25.102 1.00 93.25 97 ASN A O 1
ATOM 792 N N . ASN A 1 98 ? 21.426 4.105 -23.243 1.00 93.06 98 ASN A N 1
ATOM 793 C CA . ASN A 1 98 ? 22.587 3.764 -22.422 1.00 93.06 98 ASN A CA 1
ATOM 794 C C . ASN A 1 98 ? 22.739 2.242 -22.295 1.00 93.06 98 ASN A C 1
ATOM 796 O O . ASN A 1 98 ? 23.809 1.704 -22.565 1.00 93.06 98 ASN A O 1
ATOM 800 N N . SER A 1 99 ? 21.642 1.538 -22.000 1.00 91.31 99 SER A N 1
ATOM 801 C CA . SER A 1 99 ? 21.641 0.077 -21.863 1.00 91.31 99 SER A CA 1
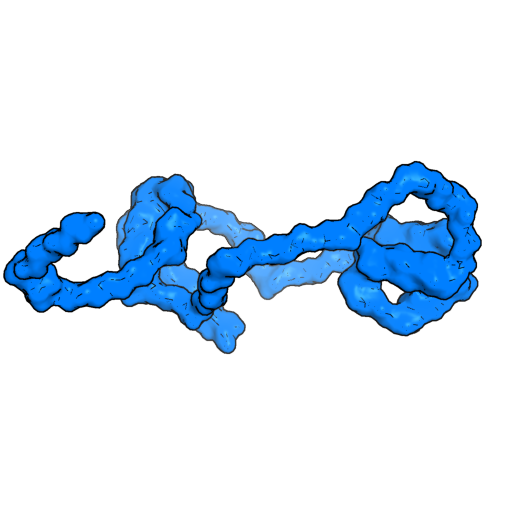ATOM 802 C C . SER A 1 99 ? 21.979 -0.654 -23.166 1.00 91.31 99 SER A C 1
ATOM 804 O O . SER A 1 99 ? 22.634 -1.691 -23.140 1.00 91.31 99 SER A O 1
ATOM 806 N N . THR A 1 100 ? 21.554 -0.108 -24.307 1.00 91.62 100 THR A N 1
ATOM 807 C CA . THR A 1 100 ? 21.859 -0.652 -25.640 1.00 91.62 100 THR A CA 1
ATOM 808 C C . THR A 1 100 ? 23.331 -0.458 -26.001 1.00 91.62 100 THR A C 1
ATOM 810 O O . THR A 1 100 ? 23.933 -1.333 -26.613 1.00 91.62 100 THR A O 1
ATOM 813 N N . SER A 1 101 ? 23.915 0.691 -25.641 1.00 91.25 101 SER A N 1
ATOM 814 C CA . SER A 1 101 ? 25.344 0.952 -25.852 1.00 91.25 101 SER A CA 1
ATOM 815 C C . SER A 1 101 ? 26.257 0.174 -24.898 1.00 91.25 101 SER A C 1
ATOM 817 O O . SER A 1 101 ? 27.448 0.038 -25.172 1.00 91.25 101 SER A O 1
ATOM 819 N N . ASP A 1 102 ? 25.702 -0.329 -23.795 1.00 90.25 102 ASP A N 1
ATOM 820 C CA . ASP A 1 102 ? 26.375 -1.191 -22.828 1.00 90.25 102 ASP A CA 1
ATOM 821 C C . ASP A 1 102 ? 26.244 -2.685 -23.174 1.00 90.25 102 ASP A C 1
ATOM 823 O O . ASP A 1 102 ? 25.531 -3.090 -24.089 1.00 90.25 102 ASP A O 1
ATOM 827 N N . SER A 1 103 ? 26.933 -3.539 -22.409 1.00 90.00 103 SER A N 1
ATOM 828 C CA . SER A 1 103 ? 26.732 -4.993 -22.469 1.00 90.00 103 SER A CA 1
ATOM 829 C C . SER A 1 103 ? 25.578 -5.447 -21.570 1.00 90.00 103 SER A C 1
ATOM 831 O O . SER A 1 103 ? 25.379 -4.885 -20.491 1.00 90.00 103 SER A O 1
ATOM 833 N N . LEU A 1 104 ? 24.887 -6.531 -21.949 1.00 90.19 104 LEU A N 1
ATOM 834 C CA . LEU A 1 104 ? 23.866 -7.188 -21.116 1.00 90.19 104 LEU A CA 1
ATOM 835 C C . LEU A 1 104 ? 24.341 -7.407 -19.668 1.00 90.19 104 LEU A C 1
ATOM 837 O O . LEU A 1 104 ? 23.602 -7.165 -18.720 1.00 90.19 104 LEU A O 1
ATOM 841 N N . SER A 1 105 ? 25.584 -7.853 -19.477 1.00 90.56 105 SER A N 1
ATOM 842 C CA . SER A 1 105 ? 26.131 -8.096 -18.139 1.00 90.56 105 SER A CA 1
ATOM 843 C C . SER A 1 105 ? 26.202 -6.819 -17.301 1.00 90.56 105 SER A C 1
ATOM 845 O O . SER A 1 105 ? 25.853 -6.841 -16.124 1.00 90.56 105 SER A O 1
ATOM 847 N N . ASN A 1 106 ? 26.623 -5.699 -17.895 1.00 90.75 106 ASN A N 1
ATOM 848 C CA . ASN A 1 106 ? 26.708 -4.422 -17.186 1.00 90.75 106 ASN A CA 1
ATOM 849 C C . ASN A 1 106 ? 25.320 -3.886 -16.842 1.00 90.75 106 ASN A C 1
ATOM 851 O O . ASN A 1 106 ? 25.109 -3.440 -15.720 1.00 90.75 106 ASN A O 1
ATOM 855 N N . THR A 1 107 ? 24.368 -3.968 -17.771 1.00 91.19 107 THR A N 1
ATOM 856 C CA . THR A 1 107 ? 23.003 -3.477 -17.547 1.00 91.19 107 THR A CA 1
ATOM 85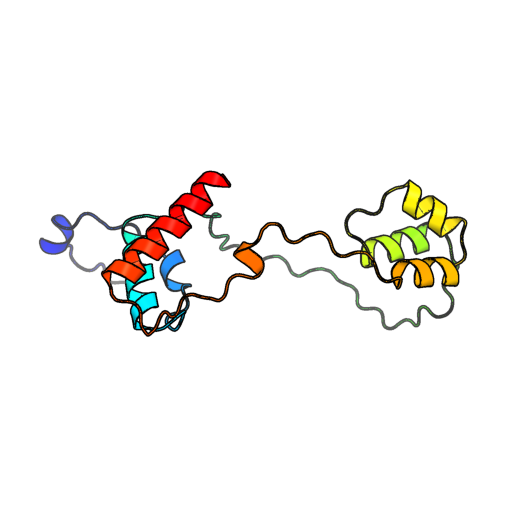7 C C . THR A 1 107 ? 22.283 -4.285 -16.479 1.00 91.19 107 THR A C 1
ATOM 859 O O . THR A 1 107 ? 21.666 -3.707 -15.588 1.00 91.19 107 THR A O 1
ATOM 862 N N . VAL A 1 108 ? 22.437 -5.612 -16.492 1.00 91.38 108 VAL A N 1
ATOM 863 C CA . VAL A 1 108 ? 21.935 -6.484 -15.424 1.00 91.38 108 VAL A CA 1
ATOM 864 C C . VAL A 1 108 ? 22.604 -6.157 -14.092 1.00 91.38 108 VAL A C 1
ATOM 866 O O . VAL A 1 108 ? 21.908 -6.041 -13.088 1.00 91.38 108 VAL A O 1
ATOM 869 N N . ASN A 1 109 ? 23.924 -5.952 -14.065 1.00 93.00 109 ASN A N 1
ATOM 870 C CA . ASN A 1 109 ? 24.614 -5.562 -12.836 1.00 93.00 109 ASN A CA 1
ATOM 871 C C . ASN A 1 109 ? 24.083 -4.233 -12.291 1.00 93.00 109 ASN A C 1
ATOM 873 O O . ASN A 1 109 ? 23.847 -4.142 -11.094 1.00 93.00 109 ASN A O 1
ATOM 877 N N . THR A 1 110 ? 23.848 -3.235 -13.145 1.00 90.31 110 THR A N 1
ATOM 878 C CA . THR A 1 110 ? 23.251 -1.952 -12.747 1.00 90.31 110 THR A CA 1
ATOM 879 C C . THR A 1 110 ? 21.838 -2.124 -12.198 1.00 90.31 110 THR A C 1
ATOM 881 O O . THR A 1 110 ? 21.509 -1.539 -11.175 1.00 90.31 110 THR A O 1
ATOM 884 N N . LEU A 1 111 ? 21.010 -2.966 -12.820 1.00 90.69 111 LEU A N 1
ATOM 885 C CA . LEU A 1 111 ? 19.651 -3.246 -12.340 1.00 90.69 111 LEU A CA 1
ATOM 886 C C . LEU A 1 111 ? 19.620 -3.966 -10.985 1.00 90.69 111 LEU A C 1
ATOM 888 O O . LEU A 1 111 ? 18.646 -3.836 -10.251 1.00 90.69 111 LEU A O 1
ATOM 892 N N . LEU A 1 112 ? 20.658 -4.745 -10.675 1.00 91.38 112 LEU A N 1
ATOM 893 C CA . LEU A 1 112 ? 20.793 -5.476 -9.415 1.00 91.38 112 LEU A CA 1
ATOM 894 C C . LEU A 1 112 ? 21.574 -4.700 -8.346 1.00 91.38 112 LEU A C 1
ATOM 896 O O . LEU A 1 112 ? 21.783 -5.233 -7.255 1.00 91.38 112 LEU A O 1
ATOM 900 N N . GLN A 1 113 ? 22.025 -3.477 -8.639 1.00 90.31 113 GLN A N 1
ATOM 901 C CA . GLN A 1 113 ? 22.637 -2.624 -7.626 1.00 90.31 113 GLN A CA 1
ATOM 902 C C . GLN A 1 113 ? 21.614 -2.277 -6.545 1.00 90.31 113 GLN A C 1
ATOM 904 O O . GLN A 1 113 ? 20.413 -2.194 -6.791 1.00 90.31 113 GLN A O 1
ATOM 909 N N . GLU A 1 114 ? 22.102 -2.086 -5.326 1.00 86.56 114 GLU A N 1
ATOM 910 C CA . GLU A 1 114 ? 21.278 -1.593 -4.232 1.00 86.56 114 GLU A CA 1
ATOM 911 C C . GLU A 1 114 ? 20.929 -0.130 -4.521 1.00 86.56 114 GLU A C 1
ATOM 913 O O . GLU A 1 114 ? 21.809 0.731 -4.568 1.00 86.56 114 GLU A O 1
ATOM 918 N N . LEU A 1 115 ? 19.649 0.140 -4.786 1.00 80.44 115 LEU A N 1
ATOM 919 C CA . LEU A 1 115 ? 19.154 1.505 -4.899 1.00 80.44 115 LEU A CA 1
ATOM 920 C C . LEU A 1 115 ? 18.860 2.048 -3.504 1.00 80.44 115 LEU A C 1
ATOM 922 O O . LEU A 1 115 ? 18.336 1.342 -2.641 1.00 80.44 115 LEU A O 1
ATOM 926 N N . GLU A 1 116 ? 19.138 3.334 -3.318 1.00 83.12 116 GLU A N 1
ATOM 927 C CA . GLU A 1 116 ? 18.673 4.066 -2.149 1.00 83.12 116 GLU A CA 1
ATOM 928 C C . GLU A 1 116 ? 17.141 4.022 -2.120 1.00 83.12 116 GLU A C 1
ATOM 930 O O . GLU A 1 116 ? 16.458 4.429 -3.065 1.00 83.12 116 GLU A O 1
ATOM 935 N N . THR A 1 117 ? 16.586 3.461 -1.049 1.00 79.50 117 THR A N 1
ATOM 936 C CA . THR A 1 117 ? 15.143 3.479 -0.837 1.00 79.50 117 THR A CA 1
ATOM 937 C C . THR A 1 117 ? 14.713 4.913 -0.584 1.00 79.50 117 THR A C 1
ATOM 939 O O . THR A 1 117 ? 15.323 5.592 0.242 1.00 79.50 117 THR A O 1
ATOM 942 N N . ALA A 1 118 ? 13.652 5.361 -1.257 1.00 81.56 118 ALA A N 1
ATOM 943 C CA . ALA A 1 118 ? 13.072 6.667 -0.978 1.00 81.56 118 ALA A CA 1
ATOM 944 C C . ALA A 1 118 ? 12.755 6.803 0.517 1.00 81.56 118 ALA A C 1
ATOM 946 O O . ALA A 1 118 ? 12.345 5.832 1.164 1.00 81.56 118 ALA A O 1
ATOM 947 N N . GLU A 1 119 ? 12.929 8.012 1.047 1.00 83.88 119 GLU A N 1
ATOM 948 C CA . GLU A 1 119 ? 12.526 8.308 2.415 1.00 83.88 119 GLU A CA 1
ATOM 949 C C . GLU A 1 119 ? 11.038 7.967 2.599 1.00 83.88 119 GLU A C 1
ATOM 951 O O . GLU A 1 119 ? 10.225 8.198 1.690 1.00 83.88 119 GLU A O 1
ATOM 956 N N . PRO A 1 120 ? 10.657 7.381 3.748 1.00 84.38 120 PRO A N 1
ATOM 957 C CA . PRO A 1 120 ? 9.260 7.102 4.018 1.00 84.38 120 PRO A CA 1
ATOM 958 C C . PRO A 1 120 ? 8.458 8.411 3.951 1.00 84.38 120 PRO A C 1
ATOM 960 O O . PRO A 1 120 ? 8.948 9.456 4.375 1.00 84.38 120 PRO A O 1
ATOM 963 N N . PRO A 1 121 ? 7.205 8.373 3.466 1.00 77.12 121 PRO A N 1
ATOM 964 C CA . PRO A 1 121 ? 6.388 9.573 3.279 1.00 77.12 121 PRO A CA 1
ATOM 965 C C . PRO A 1 121 ? 6.137 10.370 4.570 1.00 77.12 121 PRO A C 1
ATOM 967 O O . PRO A 1 121 ? 5.745 11.532 4.500 1.00 77.12 121 PRO A O 1
ATOM 970 N N . GLY A 1 122 ? 6.323 9.758 5.741 1.00 80.25 122 GLY A N 1
ATOM 971 C CA . GLY A 1 122 ? 6.304 10.444 7.027 1.00 80.25 122 GLY A CA 1
ATOM 972 C C . GLY A 1 122 ? 6.506 9.491 8.202 1.00 80.25 122 GLY A C 1
ATOM 973 O O . GLY A 1 122 ? 6.518 8.268 8.039 1.00 80.25 122 GLY A O 1
ATOM 974 N N . ASP A 1 123 ? 6.615 10.067 9.399 1.00 83.00 123 ASP A N 1
ATOM 975 C CA . ASP A 1 123 ? 6.875 9.336 10.649 1.00 83.00 123 ASP A CA 1
ATOM 976 C C . ASP A 1 123 ? 5.796 8.297 10.984 1.00 83.00 123 ASP A C 1
ATOM 978 O O . ASP A 1 123 ? 6.102 7.268 11.587 1.00 83.00 123 ASP A O 1
ATOM 982 N N . TRP A 1 124 ? 4.563 8.508 10.509 1.00 79.44 124 TRP A N 1
ATOM 983 C CA . TRP A 1 124 ? 3.424 7.603 10.703 1.00 79.44 124 TRP A CA 1
ATOM 984 C C . TRP A 1 124 ? 3.681 6.175 10.200 1.00 79.44 124 TRP A C 1
ATOM 986 O O . TRP A 1 124 ? 3.050 5.234 10.676 1.00 79.44 124 TRP A O 1
ATOM 996 N N . VAL A 1 125 ? 4.617 5.988 9.262 1.00 81.38 125 VAL A N 1
ATOM 997 C CA . VAL A 1 125 ? 5.018 4.661 8.762 1.00 81.38 125 VAL A CA 1
ATOM 998 C C . VAL A 1 125 ? 5.691 3.829 9.856 1.00 81.38 125 VAL A C 1
ATOM 1000 O O . VAL A 1 125 ? 5.567 2.606 9.870 1.00 81.38 125 VAL A O 1
ATOM 1003 N N . ASN A 1 126 ? 6.388 4.491 10.779 1.00 85.06 126 ASN A N 1
ATOM 1004 C CA . ASN A 1 126 ? 7.127 3.860 11.869 1.00 85.06 126 ASN A CA 1
ATOM 1005 C C . ASN A 1 126 ? 6.364 3.899 13.201 1.00 85.06 126 ASN A C 1
ATOM 1007 O O . ASN A 1 126 ? 6.848 3.365 14.202 1.00 85.06 126 ASN A O 1
ATOM 1011 N N . GLU A 1 127 ? 5.188 4.528 13.237 1.00 84.81 127 GLU A N 1
ATOM 1012 C CA . GLU A 1 127 ? 4.359 4.560 14.434 1.00 84.81 127 GLU A CA 1
ATOM 1013 C C . GLU A 1 127 ? 3.816 3.156 14.745 1.00 84.81 127 GLU A C 1
ATOM 1015 O O . GLU A 1 127 ? 3.299 2.465 13.859 1.00 84.81 127 GLU A O 1
ATOM 1020 N N . PRO A 1 128 ? 3.907 2.694 16.005 1.00 85.56 128 PRO A N 1
ATOM 1021 C CA . PRO A 1 128 ? 3.303 1.431 16.382 1.00 85.56 128 PRO A CA 1
ATOM 1022 C C . PRO A 1 128 ? 1.776 1.519 16.244 1.00 85.56 128 PRO A C 1
ATOM 1024 O O . PRO A 1 128 ? 1.182 2.564 16.528 1.00 85.56 128 PRO A O 1
ATOM 1027 N N . PRO A 1 129 ? 1.105 0.417 15.867 1.00 83.38 129 PRO A N 1
ATOM 1028 C CA . PRO A 1 129 ? -0.347 0.404 15.806 1.00 83.38 129 PRO A CA 1
ATOM 1029 C C . PRO A 1 129 ? -0.945 0.700 17.194 1.00 83.38 129 PRO A C 1
ATOM 1031 O O . PRO A 1 129 ? -0.398 0.243 18.205 1.00 83.38 129 PRO A O 1
ATOM 1034 N N . PRO A 1 130 ? -2.093 1.402 17.270 1.00 87.31 130 PRO A N 1
ATOM 1035 C CA . PRO A 1 130 ? -2.777 1.627 18.538 1.00 87.31 130 PRO A CA 1
ATOM 1036 C C . PRO A 1 130 ? -3.097 0.307 19.247 1.00 87.31 130 PRO A C 1
ATOM 1038 O O . PRO A 1 130 ? -3.429 -0.695 18.609 1.00 87.31 130 PRO A O 1
ATOM 1041 N N . ALA A 1 131 ? -3.062 0.304 20.580 1.00 89.12 131 ALA A N 1
ATOM 1042 C CA . ALA A 1 131 ? -3.424 -0.856 21.394 1.00 89.12 131 ALA A CA 1
ATOM 1043 C C . ALA A 1 131 ? -4.954 -1.073 21.415 1.00 89.12 131 ALA A C 1
ATOM 1045 O O . ALA A 1 131 ? -5.610 -0.886 22.438 1.00 89.12 131 ALA A O 1
ATOM 1046 N N . TRP A 1 132 ? -5.533 -1.469 20.276 1.00 88.19 132 TRP A N 1
ATOM 1047 C CA . TRP A 1 132 ? -6.980 -1.565 20.013 1.00 88.19 132 TRP A CA 1
ATOM 1048 C C . TRP A 1 132 ? -7.796 -2.343 21.055 1.00 88.19 132 TRP A C 1
ATOM 1050 O O . TRP A 1 132 ? -8.987 -2.070 21.243 1.00 88.19 132 TRP A O 1
ATOM 1060 N N . ASP A 1 133 ? -7.166 -3.294 21.740 1.00 85.56 133 ASP A N 1
ATOM 1061 C CA . ASP A 1 133 ? -7.785 -4.100 22.795 1.00 85.56 133 ASP A CA 1
ATOM 1062 C C . ASP A 1 133 ? -7.933 -3.359 24.121 1.00 85.56 133 ASP A C 1
ATOM 1064 O O . ASP A 1 133 ? -8.870 -3.615 24.877 1.00 85.56 133 ASP A O 1
ATOM 1068 N N . GLN A 1 134 ? -7.029 -2.421 24.389 1.00 90.06 134 GLN A N 1
ATOM 1069 C CA . GLN A 1 134 ? -6.971 -1.663 25.636 1.00 90.06 134 GLN A CA 1
ATOM 1070 C C . GLN A 1 134 ? -7.765 -0.359 25.554 1.00 90.06 134 GLN A C 1
ATOM 1072 O O . GLN A 1 134 ? -8.218 0.138 26.581 1.00 90.06 134 GLN A O 1
ATOM 1077 N N . LEU A 1 135 ? -7.980 0.160 24.342 1.00 90.06 135 LEU A N 1
ATOM 1078 C CA . LEU A 1 135 ? -8.740 1.387 24.127 1.00 90.06 135 LEU A CA 1
ATOM 1079 C C . LEU A 1 135 ? -10.212 1.224 24.530 1.00 90.06 135 LEU A C 1
ATOM 1081 O O . LEU A 1 135 ? -10.850 0.184 24.317 1.00 90.06 135 LEU A O 1
ATOM 1085 N N . THR A 1 136 ? -10.768 2.287 25.089 1.00 91.94 136 THR A N 1
ATOM 1086 C CA . THR A 1 136 ? -12.196 2.452 25.352 1.00 91.94 136 THR A CA 1
ATOM 1087 C C . THR A 1 136 ? -12.960 2.771 24.064 1.00 91.94 136 THR A C 1
ATOM 1089 O O . THR A 1 136 ? -12.378 3.061 23.021 1.00 91.94 136 THR A O 1
ATOM 1092 N N . TYR A 1 137 ? -14.293 2.706 24.112 1.00 88.81 137 TYR A N 1
ATOM 1093 C CA . TYR A 1 137 ? -15.131 3.043 22.955 1.00 88.81 137 TYR A CA 1
ATOM 1094 C C . TYR A 1 137 ? -14.869 4.473 22.453 1.0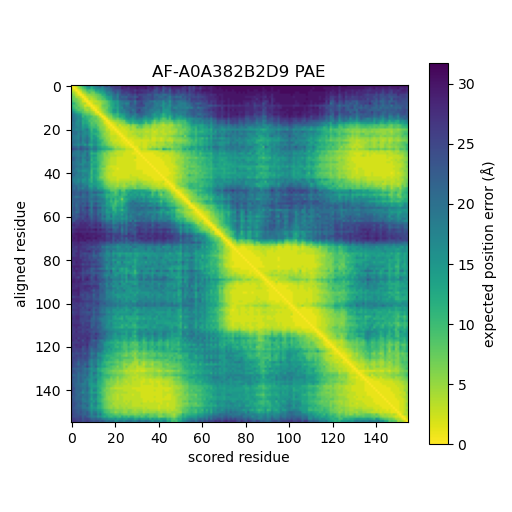0 88.81 137 TYR A C 1
ATOM 1096 O O . TYR A 1 137 ? -14.738 4.677 21.247 1.00 88.81 137 TYR A O 1
ATOM 1104 N N . ASP A 1 138 ? -14.780 5.438 23.372 1.00 90.94 138 ASP A N 1
ATOM 1105 C CA . ASP A 1 138 ? -14.616 6.853 23.031 1.00 90.94 138 ASP A CA 1
ATOM 1106 C C . ASP A 1 138 ? -13.229 7.122 22.436 1.00 90.94 138 ASP A C 1
ATOM 1108 O O . ASP A 1 138 ? -13.115 7.827 21.437 1.00 90.94 138 ASP A O 1
ATOM 1112 N N . GLU A 1 139 ? -12.184 6.486 22.973 1.00 92.12 139 GLU A N 1
ATOM 1113 C CA . GLU A 1 139 ? -10.829 6.581 22.417 1.00 92.12 139 GLU A CA 1
ATOM 1114 C C . GLU A 1 139 ? -10.748 5.963 21.018 1.00 92.12 139 GLU A C 1
ATOM 1116 O O . GLU A 1 139 ? -10.161 6.552 20.114 1.00 92.12 139 GLU A O 1
ATOM 1121 N N . VAL A 1 140 ? -11.387 4.808 20.798 1.00 92.00 140 VAL A N 1
ATOM 1122 C CA . VAL A 1 140 ? -11.472 4.197 19.462 1.00 92.00 140 VAL A CA 1
ATOM 1123 C C . VAL A 1 140 ? -12.173 5.136 18.479 1.00 92.00 140 VAL A C 1
ATOM 1125 O O . VAL A 1 140 ? -11.739 5.252 17.333 1.00 92.00 140 VAL A O 1
ATOM 1128 N N . GLN A 1 141 ? -13.240 5.813 18.908 1.00 91.44 141 GLN A N 1
ATOM 1129 C CA . GLN A 1 141 ? -13.947 6.768 18.060 1.00 91.44 141 GLN A CA 1
ATOM 1130 C C . GLN A 1 141 ? -13.075 7.992 17.735 1.00 91.44 141 GLN A C 1
ATOM 1132 O O . GLN A 1 141 ? -13.013 8.385 16.571 1.00 91.44 141 GLN A O 1
ATOM 1137 N N . ALA A 1 142 ? -12.356 8.536 18.719 1.00 91.62 142 ALA A N 1
ATOM 1138 C CA . ALA A 1 142 ? -11.440 9.657 18.518 1.00 91.62 142 ALA A CA 1
ATOM 1139 C C . ALA A 1 142 ? -10.325 9.316 17.512 1.00 91.62 142 ALA A C 1
ATOM 1141 O O . ALA A 1 142 ? -10.045 10.104 16.610 1.00 91.62 142 ALA A O 1
ATOM 1142 N N . VAL A 1 143 ? -9.751 8.109 17.594 1.00 90.69 143 VAL A N 1
ATOM 1143 C CA . VAL A 1 143 ? -8.747 7.637 16.622 1.00 90.69 143 VAL A CA 1
ATOM 1144 C C . VAL A 1 143 ? -9.342 7.537 15.210 1.00 90.69 143 VAL A C 1
ATOM 1146 O O . VAL A 1 143 ? -8.713 7.960 14.241 1.00 90.69 143 VAL A O 1
ATOM 1149 N N . MET A 1 144 ? -10.569 7.020 15.066 1.00 90.75 144 MET A N 1
ATOM 1150 C CA . MET A 1 144 ? -11.248 6.952 13.761 1.00 90.75 144 MET A CA 1
ATOM 1151 C C . MET A 1 144 ? -11.507 8.340 13.162 1.00 90.75 144 MET A C 1
ATOM 1153 O O . MET A 1 144 ? -11.373 8.523 11.950 1.00 90.75 144 MET A O 1
ATOM 1157 N N . GLU A 1 145 ? -11.877 9.312 13.996 1.00 90.12 145 GLU A N 1
ATOM 1158 C CA . GLU A 1 145 ? -12.088 10.703 13.588 1.00 90.12 145 GLU A CA 1
ATOM 1159 C C . GLU A 1 145 ? -10.773 11.354 13.143 1.00 90.12 145 GLU A C 1
ATOM 1161 O O . GLU A 1 145 ? -10.720 11.912 12.047 1.00 90.12 145 GLU A O 1
ATOM 1166 N N . GLN A 1 146 ? -9.693 11.175 13.906 1.00 88.88 146 GLN A N 1
ATOM 1167 C CA . GLN A 1 146 ? -8.355 11.652 13.550 1.00 88.88 146 GLN A CA 1
ATOM 1168 C C . GLN A 1 146 ? -7.874 11.088 12.203 1.00 88.88 146 GLN A C 1
ATOM 1170 O O . GLN A 1 146 ? -7.437 11.839 11.332 1.00 88.88 146 GLN A O 1
ATOM 1175 N N . TYR A 1 147 ? -8.005 9.777 11.974 1.00 86.38 147 TYR A N 1
ATOM 1176 C CA . TYR A 1 147 ? -7.630 9.171 10.688 1.00 86.38 147 TYR A CA 1
ATOM 1177 C C . TYR A 1 147 ? -8.442 9.726 9.517 1.00 86.38 147 TYR A C 1
ATOM 1179 O O . TYR A 1 147 ? -7.922 9.906 8.414 1.00 86.38 147 TYR A O 1
ATOM 1187 N N . ARG A 1 148 ? -9.720 10.033 9.745 1.00 84.88 148 ARG A N 1
ATOM 1188 C CA . ARG A 1 148 ? -10.563 10.666 8.732 1.00 84.88 148 ARG A CA 1
ATOM 1189 C C . ARG A 1 148 ? -10.107 12.094 8.418 1.00 84.88 148 ARG A C 1
ATOM 1191 O O . ARG A 1 148 ? -10.185 12.494 7.257 1.00 84.88 148 ARG A O 1
ATOM 1198 N N . GLU A 1 149 ? -9.644 12.853 9.408 1.00 85.25 149 GLU A N 1
ATOM 1199 C CA . GLU A 1 149 ? -9.055 14.181 9.195 1.00 85.25 149 GLU A CA 1
ATOM 1200 C C . GLU A 1 149 ? -7.739 14.108 8.419 1.00 85.25 149 GLU A C 1
ATOM 1202 O O . GLU A 1 149 ? -7.524 14.903 7.508 1.00 85.25 149 GLU A O 1
ATOM 1207 N N . TRP A 1 150 ? -6.886 13.123 8.697 1.00 80.56 150 TRP A N 1
ATOM 1208 C CA . TRP A 1 150 ? -5.671 12.910 7.907 1.00 80.56 150 TRP A CA 1
ATOM 1209 C C . TRP A 1 150 ? -5.978 12.609 6.442 1.00 80.56 150 TRP A C 1
ATOM 1211 O O . TRP A 1 150 ? -5.377 13.210 5.556 1.00 80.56 150 TRP A O 1
ATOM 1221 N N . MET A 1 151 ? -6.981 11.769 6.167 1.00 73.19 151 MET A N 1
ATOM 1222 C CA . MET A 1 151 ? -7.434 11.550 4.789 1.00 73.19 151 MET A CA 1
ATOM 1223 C C . MET A 1 151 ? -7.951 12.829 4.115 1.00 73.19 151 MET A C 1
ATOM 1225 O O . MET A 1 151 ? -7.907 12.919 2.893 1.00 73.19 151 MET A O 1
ATOM 1229 N N . TRP A 1 152 ? -8.439 13.808 4.881 1.00 74.25 152 TRP A N 1
ATOM 1230 C CA . TRP A 1 152 ? -8.854 15.108 4.349 1.00 74.25 152 TRP A CA 1
ATOM 1231 C C . TRP A 1 152 ? -7.669 16.012 4.012 1.00 74.25 152 TRP A C 1
ATOM 1233 O O . TRP A 1 152 ? -7.733 16.736 3.032 1.00 74.25 152 TRP A O 1
ATOM 1243 N N . GLN A 1 153 ? -6.590 15.978 4.796 1.00 70.88 153 GLN A N 1
ATOM 1244 C CA . GLN A 1 153 ? -5.394 16.789 4.525 1.00 70.88 153 GLN A CA 1
ATOM 1245 C C . GLN A 1 153 ? -4.624 16.322 3.280 1.00 70.88 153 GLN A C 1
ATOM 1247 O O . GLN A 1 153 ? -3.871 17.101 2.703 1.00 70.88 153 GLN A O 1
ATOM 1252 N N . ILE A 1 154 ? -4.801 15.058 2.886 1.00 59.88 154 ILE A N 1
ATOM 1253 C CA . ILE A 1 154 ? -4.145 14.449 1.720 1.00 59.88 154 ILE A CA 1
ATOM 1254 C C . ILE A 1 154 ? -4.951 14.667 0.418 1.00 59.88 154 ILE A C 1
ATOM 1256 O O . ILE A 1 154 ? -4.384 14.535 -0.667 1.00 59.88 154 ILE A O 1
ATOM 1260 N N . ALA A 1 155 ? -6.251 14.980 0.508 1.00 54.38 155 ALA A N 1
ATOM 1261 C CA . ALA A 1 155 ? -7.167 15.141 -0.632 1.00 54.38 155 ALA A CA 1
ATOM 1262 C C . ALA A 1 155 ? -7.217 16.583 -1.163 1.00 54.38 155 ALA A C 1
ATOM 1264 O O . ALA A 1 155 ? -7.344 16.732 -2.401 1.00 54.38 155 ALA A O 1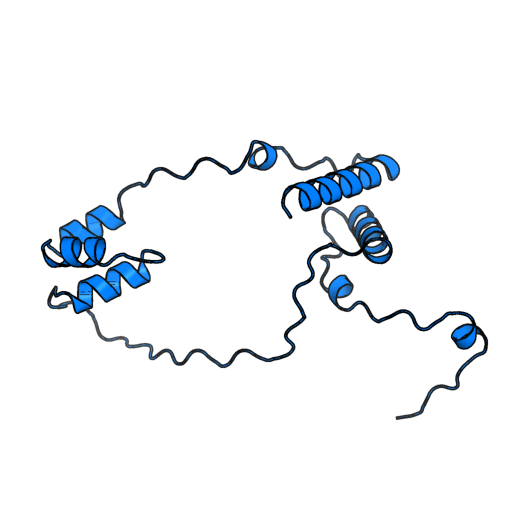
#

Mean predicted aligned error: 13.41 Å

pLDDT: mean 80.39, std 12.07, range [37.0, 93.25]

Solvent-accessible surface area (backbone atoms only — not comparable to full-atom values): 10260 Å² total; per-residue (Å²): 133,85,79,78,78,89,46,73,71,60,67,74,45,66,85,73,78,88,63,74,74,66,74,71,53,58,63,58,46,90,38,54,71,53,21,56,50,50,55,54,47,42,75,76,51,67,70,95,78,70,82,80,85,75,86,70,79,75,77,82,80,91,72,84,86,73,87,71,79,80,80,82,65,78,79,35,60,70,50,30,45,54,51,40,62,72,76,40,89,80,66,46,72,66,55,31,50,55,38,36,76,45,50,68,69,58,46,52,51,61,72,68,49,88,69,84,75,76,78,73,99,48,71,73,79,76,53,78,78,77,65,73,86,77,51,51,75,67,56,50,47,52,52,55,50,51,54,52,51,52,58,57,77,76,106

Secondary structure (DSSP, 8-state):
-------HHHHHS--PPP-GGGGGS-TTSS-HHHHHHHHHHHHHS--S-------SPPPPP----------S----HHHHHHHHHHHSTT--HHHHHHHHHS-HHHHHHHHTS-PPPPPPS-GGGTSPPP-TTT--HHHHHHHHHHHHHHHHHH-

Radius of gyration: 26.34 Å; Cα contacts (8 Å, |Δi|>4): 54; chains: 1; bounding box: 73×39×55 Å